Protein AF-A0A1Y4G592-F1 (afdb_monomer_lite)

Sequence (73 aa):
MKMLTKQQAKDVLGVGTTVFSEYCNRHIDPIPFAYDPLHPKILRVSERDLWDWIKRNFCLVNPPTDGDGREGS

pLDDT: mean 81.45, std 16.14, range [41.62, 94.31]

Radius of gyration: 15.72 Å; chains: 1; bounding box: 58×22×27 Å

Structure (mmCIF, N/CA/C/O backbone):
data_AF-A0A1Y4G592-F1
#
_entry.id   AF-A0A1Y4G592-F1
#
loop_
_atom_site.group_PDB
_atom_site.id
_atom_site.type_symbol
_atom_site.label_atom_id
_atom_site.label_alt_id
_atom_site.label_comp_id
_atom_site.label_asym_id
_atom_site.label_entity_id
_atom_site.label_seq_id
_atom_site.pdbx_PDB_ins_code
_atom_site.Cartn_x
_atom_site.Cartn_y
_atom_site.Cartn_z
_atom_site.occupancy
_atom_site.B_iso_or_equiv
_atom_site.auth_seq_id
_atom_site.auth_comp_id
_atom_site.auth_asym_id
_atom_site.auth_atom_id
_atom_site.pdbx_PDB_model_num
ATOM 1 N N . MET A 1 1 ? -6.089 5.912 -14.292 1.00 66.81 1 MET A N 1
ATOM 2 C CA . MET A 1 1 ? -5.985 5.134 -13.036 1.00 66.81 1 MET A CA 1
ATOM 3 C C . MET A 1 1 ? -5.108 5.910 -12.069 1.00 66.81 1 MET A C 1
ATOM 5 O O . MET A 1 1 ? -4.066 6.395 -12.493 1.00 66.81 1 MET A O 1
ATOM 9 N N . LYS A 1 2 ? -5.539 6.090 -10.818 1.00 85.81 2 LYS A N 1
ATOM 10 C CA . LYS A 1 2 ? -4.773 6.826 -9.804 1.00 85.81 2 LYS A CA 1
ATOM 11 C C . LYS A 1 2 ? -3.708 5.905 -9.202 1.00 85.81 2 LYS A C 1
ATOM 13 O O . LYS A 1 2 ? -4.034 4.812 -8.745 1.00 85.81 2 LYS A O 1
ATOM 18 N N . MET A 1 3 ? -2.450 6.341 -9.239 1.00 91.75 3 MET A N 1
ATOM 19 C CA . MET A 1 3 ? -1.315 5.624 -8.653 1.00 91.75 3 MET A CA 1
ATOM 20 C C . MET A 1 3 ? -0.986 6.233 -7.293 1.00 91.75 3 MET A C 1
ATOM 22 O O . MET A 1 3 ? -0.844 7.449 -7.177 1.00 91.75 3 MET A O 1
ATOM 26 N N . LEU A 1 4 ? -0.861 5.391 -6.276 1.00 92.81 4 LEU A N 1
ATOM 27 C CA . LEU A 1 4 ? -0.602 5.786 -4.899 1.00 92.81 4 LEU A CA 1
ATOM 28 C C . LEU A 1 4 ? 0.843 5.462 -4.528 1.00 92.81 4 LEU A C 1
ATOM 30 O O . LEU A 1 4 ? 1.357 4.386 -4.834 1.00 92.81 4 LEU A O 1
ATOM 34 N N . THR A 1 5 ? 1.496 6.393 -3.841 1.00 93.50 5 THR A N 1
ATOM 35 C CA . THR A 1 5 ? 2.771 6.141 -3.156 1.00 93.50 5 THR A CA 1
ATOM 36 C C . THR A 1 5 ? 2.562 5.246 -1.932 1.00 93.50 5 THR A C 1
ATOM 38 O O . THR A 1 5 ? 1.441 5.091 -1.448 1.00 93.50 5 THR A O 1
ATOM 41 N N . LYS A 1 6 ? 3.650 4.705 -1.369 1.00 92.12 6 LYS A N 1
ATOM 42 C CA . LYS A 1 6 ? 3.594 3.945 -0.106 1.00 92.12 6 LYS A CA 1
ATOM 43 C C . LYS A 1 6 ? 2.918 4.720 1.029 1.00 92.12 6 LYS A C 1
ATOM 45 O O . LYS A 1 6 ? 2.114 4.140 1.747 1.00 92.12 6 LYS A O 1
ATOM 50 N N . GLN A 1 7 ? 3.219 6.013 1.164 1.00 92.38 7 GLN A N 1
ATOM 51 C CA . GLN A 1 7 ? 2.617 6.849 2.204 1.00 92.38 7 GLN A CA 1
ATOM 52 C C . GLN A 1 7 ? 1.104 6.976 1.994 1.00 92.38 7 GLN A C 1
ATOM 54 O O . GLN A 1 7 ? 0.343 6.665 2.898 1.00 92.38 7 GLN A O 1
ATOM 59 N N . GLN A 1 8 ? 0.667 7.296 0.773 1.00 93.88 8 GLN A N 1
ATOM 60 C CA . GLN A 1 8 ? -0.762 7.401 0.459 1.00 93.88 8 GLN A CA 1
ATOM 61 C C . GLN A 1 8 ? -1.506 6.071 0.643 1.00 93.88 8 GLN A C 1
ATOM 63 O O . GLN A 1 8 ? -2.623 6.060 1.145 1.00 93.88 8 GLN A O 1
ATOM 68 N N . ALA A 1 9 ? -0.902 4.942 0.262 1.00 93.00 9 ALA A N 1
ATOM 69 C CA . ALA A 1 9 ? -1.498 3.623 0.473 1.00 93.00 9 ALA A CA 1
ATOM 70 C C . ALA A 1 9 ? -1.637 3.285 1.967 1.00 93.00 9 ALA A C 1
ATOM 72 O O . ALA A 1 9 ? -2.653 2.732 2.384 1.00 93.00 9 ALA A O 1
ATOM 73 N N . LYS A 1 10 ? -0.641 3.654 2.784 1.00 93.25 10 LYS A N 1
ATOM 74 C CA . LYS A 1 10 ? -0.716 3.540 4.244 1.00 93.25 10 LYS A CA 1
ATOM 75 C C . LYS A 1 10 ? -1.837 4.412 4.814 1.00 93.25 10 LYS A C 1
ATOM 77 O O . LYS A 1 10 ? -2.576 3.937 5.672 1.00 93.25 10 LYS A O 1
ATOM 82 N N . ASP A 1 11 ? -1.977 5.643 4.323 1.00 91.81 11 ASP A N 1
ATOM 83 C CA . ASP A 1 11 ? -3.031 6.566 4.756 1.00 91.81 11 ASP A CA 1
ATOM 84 C C . ASP A 1 11 ? -4.429 6.020 4.415 1.00 91.81 11 ASP A C 1
ATOM 86 O O . ASP A 1 11 ? -5.327 6.094 5.247 1.00 91.81 11 ASP A O 1
ATOM 90 N N . VAL A 1 12 ? -4.599 5.385 3.246 1.00 89.81 12 VAL A N 1
ATOM 91 C CA . VAL A 1 12 ? -5.847 4.690 2.859 1.00 89.81 12 VAL A CA 1
ATOM 92 C C . VAL A 1 12 ? -6.153 3.508 3.781 1.00 89.81 12 VAL A C 1
ATOM 94 O O . VAL A 1 12 ? -7.304 3.301 4.153 1.00 89.81 12 VAL A O 1
ATOM 97 N N . LEU A 1 13 ? -5.137 2.732 4.162 1.00 88.88 13 LEU A N 1
ATOM 98 C CA . LEU A 1 13 ? -5.304 1.602 5.080 1.00 88.88 13 LEU A CA 1
ATOM 99 C C . LEU A 1 13 ? -5.599 2.046 6.520 1.00 88.88 13 LEU A C 1
ATOM 101 O O . LEU A 1 13 ? -6.142 1.261 7.290 1.00 88.88 13 LEU A O 1
ATOM 105 N N . GLY A 1 14 ? -5.212 3.266 6.904 1.00 88.50 14 GLY A N 1
ATOM 106 C CA . GLY A 1 14 ? -5.414 3.786 8.258 1.00 88.50 14 GLY A CA 1
ATOM 107 C C . GLY A 1 14 ? -4.645 3.019 9.340 1.00 88.50 14 GLY A C 1
ATOM 108 O O . GLY A 1 14 ? -5.041 3.031 10.503 1.00 88.50 14 GLY A O 1
ATOM 109 N N . VAL A 1 15 ? -3.556 2.328 8.978 1.00 88.06 15 VAL A N 1
ATOM 110 C CA . VAL A 1 15 ? -2.783 1.476 9.899 1.00 88.06 15 VAL A CA 1
ATOM 111 C C . VAL A 1 15 ? -1.443 2.095 10.307 1.00 88.06 15 VAL A C 1
ATOM 113 O O . VAL A 1 15 ? -0.850 2.922 9.609 1.00 88.06 15 VAL A O 1
ATOM 116 N N . GLY A 1 16 ? -0.916 1.644 11.449 1.00 91.69 16 GLY A N 1
ATOM 117 C CA . GLY A 1 16 ? 0.417 2.021 11.921 1.00 91.69 16 GLY A CA 1
ATOM 118 C C . GLY A 1 16 ? 1.544 1.559 10.985 1.00 91.69 16 GLY A C 1
ATOM 119 O O . GLY A 1 16 ? 1.394 0.598 10.230 1.00 91.69 16 GLY A O 1
ATOM 120 N N . THR A 1 17 ? 2.705 2.223 11.055 1.00 92.75 17 THR A N 1
ATOM 121 C CA . THR A 1 17 ? 3.870 1.931 10.190 1.00 92.75 17 THR A CA 1
ATOM 122 C C . THR A 1 17 ? 4.311 0.472 10.268 1.00 92.75 17 THR A C 1
ATOM 124 O O . THR A 1 17 ? 4.578 -0.126 9.234 1.00 92.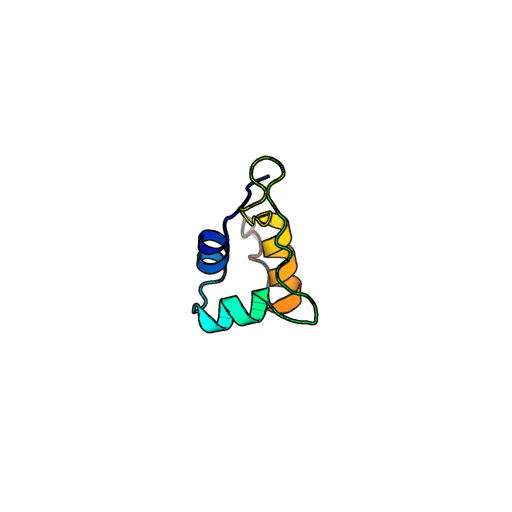75 17 THR A O 1
ATOM 127 N N . THR A 1 18 ? 4.363 -0.111 11.469 1.00 93.06 18 THR A N 1
ATOM 128 C CA . THR A 1 18 ? 4.786 -1.506 11.660 1.00 93.06 18 THR A CA 1
ATOM 129 C C . THR A 1 18 ? 3.857 -2.471 10.936 1.00 93.06 18 THR A C 1
ATOM 131 O O . THR A 1 18 ? 4.308 -3.279 10.137 1.00 93.06 18 THR A O 1
ATOM 134 N N . VAL A 1 19 ? 2.548 -2.319 11.139 1.00 89.69 19 VAL A N 1
ATOM 135 C CA . VAL A 1 19 ? 1.520 -3.153 10.503 1.00 89.69 19 VAL A CA 1
ATOM 136 C C . VAL A 1 19 ? 1.548 -2.995 8.978 1.00 89.69 19 VAL A C 1
ATOM 138 O O . VAL A 1 19 ? 1.484 -3.979 8.248 1.00 89.69 19 VAL A O 1
ATOM 141 N N . PHE A 1 20 ? 1.719 -1.766 8.484 1.00 92.75 20 PHE A N 1
ATOM 142 C CA . PHE A 1 20 ? 1.876 -1.509 7.053 1.00 92.75 20 PHE A CA 1
ATOM 143 C C . PHE A 1 20 ? 3.119 -2.191 6.463 1.00 92.75 20 PHE A C 1
ATOM 145 O O . PHE A 1 20 ? 3.045 -2.784 5.386 1.00 92.75 20 PHE A O 1
ATOM 152 N N . SER A 1 21 ? 4.255 -2.126 7.163 1.00 92.38 21 SER A N 1
ATOM 153 C CA . SER A 1 21 ? 5.488 -2.799 6.750 1.00 92.38 21 SER A CA 1
ATOM 154 C C . SER A 1 21 ? 5.311 -4.312 6.690 1.00 92.38 21 SER A C 1
ATOM 156 O O . SER A 1 21 ? 5.767 -4.921 5.725 1.00 92.38 21 SER A O 1
ATOM 158 N N . GLU A 1 22 ? 4.603 -4.909 7.649 1.00 91.56 22 GLU A N 1
ATOM 159 C CA . GLU A 1 22 ? 4.270 -6.335 7.603 1.00 91.56 22 GLU A CA 1
ATOM 160 C C . GLU A 1 22 ? 3.461 -6.661 6.343 1.00 91.56 22 GLU A C 1
ATOM 162 O O . GLU A 1 22 ? 3.845 -7.543 5.583 1.00 91.56 22 GLU A O 1
ATOM 167 N N . TYR A 1 23 ? 2.407 -5.898 6.036 1.00 91.56 23 TYR A N 1
ATOM 168 C CA . TYR A 1 23 ? 1.596 -6.109 4.826 1.00 91.56 23 TYR A CA 1
ATOM 169 C C . TYR A 1 23 ? 2.378 -5.966 3.519 1.00 91.56 23 TYR A C 1
ATOM 171 O O . TYR A 1 23 ? 2.098 -6.672 2.551 1.00 91.56 23 TYR A O 1
ATOM 179 N N . CYS A 1 24 ? 3.371 -5.078 3.483 1.00 91.50 24 CYS A N 1
ATOM 180 C CA . CYS A 1 24 ? 4.245 -4.924 2.324 1.00 91.50 24 CYS A CA 1
ATOM 181 C C . CYS A 1 24 ? 5.222 -6.096 2.149 1.00 91.50 24 CYS A C 1
ATOM 183 O O . CYS A 1 24 ? 5.588 -6.398 1.018 1.00 91.50 24 CYS A O 1
ATOM 185 N N . ASN A 1 25 ? 5.669 -6.721 3.244 1.00 90.50 25 ASN A N 1
ATOM 186 C CA . ASN A 1 25 ? 6.702 -7.767 3.238 1.00 90.50 25 ASN A CA 1
ATOM 187 C C . ASN A 1 25 ? 6.141 -9.180 3.461 1.00 90.50 25 ASN A C 1
ATOM 189 O O . ASN A 1 25 ? 6.903 -10.131 3.640 1.00 90.50 25 ASN A O 1
ATOM 193 N N . ARG A 1 26 ? 4.813 -9.336 3.459 1.00 86.38 26 ARG A N 1
ATOM 194 C CA . ARG A 1 26 ? 4.154 -10.636 3.589 1.00 86.38 26 ARG A CA 1
ATOM 195 C C . ARG A 1 26 ? 4.652 -11.603 2.520 1.00 86.38 26 ARG A C 1
ATOM 197 O O . ARG A 1 26 ? 4.649 -11.298 1.332 1.00 86.38 26 ARG A O 1
ATOM 204 N N . HIS A 1 27 ? 4.994 -12.813 2.954 1.00 79.25 27 HIS A N 1
ATOM 205 C CA . HIS A 1 27 ? 5.376 -13.895 2.047 1.00 79.25 27 HIS A CA 1
ATOM 206 C C . HIS A 1 27 ? 4.186 -14.407 1.215 1.00 79.25 27 HIS A C 1
ATOM 208 O O . HIS A 1 27 ? 4.363 -14.940 0.123 1.00 79.25 27 HIS A O 1
ATOM 214 N N . ILE A 1 28 ? 2.964 -14.258 1.731 1.00 79.19 28 ILE A N 1
ATOM 215 C CA . ILE A 1 28 ? 1.727 -14.671 1.068 1.00 79.19 28 ILE A CA 1
ATOM 216 C C . ILE A 1 28 ? 0.858 -13.427 0.885 1.00 79.19 28 ILE A C 1
ATOM 218 O O . ILE A 1 28 ? 0.501 -12.781 1.867 1.00 79.19 28 ILE A O 1
ATOM 222 N N . ASP A 1 29 ? 0.547 -13.114 -0.374 1.00 84.94 29 ASP A N 1
ATOM 223 C CA . ASP A 1 29 ? -0.296 -11.988 -0.804 1.00 84.94 29 ASP A CA 1
ATOM 224 C C . ASP A 1 29 ? 0.132 -10.618 -0.221 1.00 84.94 29 ASP A C 1
ATOM 226 O O . ASP A 1 29 ? -0.621 -10.000 0.536 1.00 84.94 29 ASP A O 1
ATOM 230 N N . PRO A 1 30 ? 1.344 -10.116 -0.535 1.00 91.44 30 PRO A N 1
ATOM 231 C CA . PRO A 1 30 ? 1.747 -8.758 -0.171 1.00 91.44 30 PRO A CA 1
ATOM 232 C C . PRO A 1 30 ? 0.950 -7.700 -0.948 1.00 91.44 30 PRO A C 1
ATOM 234 O O . PRO A 1 30 ? 0.376 -7.980 -2.004 1.00 91.44 30 PRO A O 1
ATOM 237 N N . ILE A 1 31 ? 0.959 -6.454 -0.460 1.00 92.62 31 ILE A N 1
ATOM 238 C CA . ILE A 1 31 ? 0.396 -5.319 -1.212 1.00 92.62 31 ILE A CA 1
ATOM 239 C C . ILE A 1 31 ? 1.112 -5.226 -2.577 1.00 92.62 31 ILE A C 1
ATOM 241 O O . ILE A 1 31 ? 2.346 -5.167 -2.595 1.00 92.62 31 ILE A O 1
ATOM 245 N N . PRO A 1 32 ? 0.382 -5.172 -3.710 1.00 93.12 32 PRO A N 1
ATOM 246 C CA . PRO A 1 32 ? 0.949 -5.298 -5.055 1.00 93.12 32 PRO A CA 1
ATOM 247 C C . PRO A 1 32 ? 1.634 -4.006 -5.536 1.00 93.12 32 PRO A C 1
ATOM 249 O O . PRO A 1 32 ? 1.217 -3.368 -6.501 1.00 93.12 32 PRO A O 1
ATOM 252 N N . PHE A 1 33 ? 2.696 -3.587 -4.848 1.00 93.44 33 PHE A N 1
ATOM 253 C CA . PHE A 1 33 ? 3.527 -2.470 -5.285 1.00 93.44 33 PHE A CA 1
ATOM 254 C C . PHE A 1 33 ? 4.360 -2.854 -6.510 1.00 93.44 33 PHE A C 1
ATOM 256 O O . PHE A 1 33 ? 5.039 -3.879 -6.522 1.00 93.44 33 PHE A O 1
ATOM 263 N N . ALA A 1 34 ? 4.378 -1.969 -7.501 1.00 91.62 34 ALA A N 1
ATOM 264 C CA . ALA A 1 34 ? 5.224 -2.057 -8.680 1.00 91.62 34 ALA A CA 1
ATOM 265 C C . ALA A 1 34 ? 6.146 -0.837 -8.767 1.00 91.62 34 ALA A C 1
ATOM 267 O O . ALA A 1 34 ? 5.828 0.247 -8.265 1.00 91.62 34 ALA A O 1
ATOM 268 N N . TYR A 1 35 ? 7.300 -1.008 -9.408 1.00 90.12 35 TYR A N 1
ATOM 269 C CA . TYR A 1 35 ? 8.172 0.117 -9.721 1.00 90.12 35 TYR A CA 1
ATOM 270 C C . TYR A 1 35 ? 7.523 1.004 -10.777 1.00 90.12 35 TYR A C 1
ATOM 272 O O . TYR A 1 35 ? 6.967 0.517 -11.762 1.00 90.12 35 TYR A O 1
ATOM 280 N N . ASP A 1 36 ? 7.601 2.313 -10.567 1.00 85.69 36 ASP A N 1
ATOM 281 C CA . ASP A 1 36 ? 7.163 3.271 -11.565 1.00 85.69 36 ASP A CA 1
ATOM 282 C C . ASP A 1 36 ? 8.075 3.164 -12.805 1.00 85.69 36 ASP A C 1
ATOM 284 O O . ASP A 1 36 ? 9.299 3.255 -12.667 1.00 85.69 36 ASP A O 1
ATOM 288 N N . PRO A 1 37 ? 7.515 2.966 -14.012 1.00 83.38 37 PRO A N 1
ATOM 289 C CA . PRO A 1 37 ? 8.311 2.745 -15.218 1.00 83.38 37 PRO A CA 1
ATOM 290 C C . PRO A 1 37 ? 9.149 3.968 -15.618 1.00 83.38 37 PRO A C 1
ATOM 292 O O . PRO A 1 37 ? 10.156 3.814 -16.303 1.00 83.38 37 PRO A O 1
ATOM 295 N N . LEU A 1 38 ? 8.764 5.174 -15.186 1.00 86.94 38 LEU A N 1
ATOM 296 C CA . LEU A 1 38 ? 9.514 6.410 -15.425 1.00 86.94 38 LEU A CA 1
ATOM 297 C C . LEU A 1 38 ? 10.516 6.694 -14.298 1.00 86.94 38 LEU A C 1
ATOM 299 O O . LEU A 1 38 ? 11.525 7.367 -14.509 1.00 86.94 38 LEU A O 1
ATOM 303 N N . HIS A 1 39 ? 10.260 6.169 -13.099 1.00 85.25 39 HIS A N 1
ATOM 304 C CA . HIS A 1 39 ? 11.093 6.366 -11.919 1.00 85.25 39 HIS A CA 1
ATOM 305 C C . HIS A 1 39 ? 11.350 5.035 -11.193 1.00 85.25 39 HIS A C 1
ATOM 307 O O . HIS A 1 39 ? 10.691 4.744 -10.192 1.00 85.25 39 HIS A O 1
ATOM 313 N N . PRO A 1 40 ? 12.378 4.259 -11.590 1.00 83.25 40 PRO A N 1
ATOM 314 C CA . PRO A 1 40 ? 12.614 2.894 -11.096 1.00 83.25 40 PRO A CA 1
ATOM 315 C C . PRO A 1 40 ? 12.962 2.796 -9.601 1.00 83.25 40 PRO A C 1
ATOM 317 O O . PRO A 1 40 ? 13.123 1.705 -9.069 1.00 83.25 40 PRO A O 1
ATOM 320 N N . LYS A 1 41 ? 13.090 3.925 -8.894 1.00 87.25 41 LYS A N 1
ATOM 321 C CA . LYS A 1 41 ? 13.283 3.977 -7.435 1.00 87.25 41 LYS A CA 1
ATOM 322 C C . LYS A 1 41 ? 11.980 4.181 -6.657 1.00 87.25 41 LYS A C 1
ATOM 324 O O . LYS A 1 41 ? 11.987 4.095 -5.432 1.00 87.25 41 LYS A O 1
ATOM 329 N N . ILE A 1 42 ? 10.877 4.486 -7.339 1.00 86.56 42 ILE A N 1
ATOM 330 C CA . ILE A 1 42 ? 9.594 4.806 -6.716 1.00 86.56 42 ILE A CA 1
ATOM 331 C C . ILE A 1 42 ? 8.679 3.595 -6.843 1.00 86.56 42 ILE A C 1
ATOM 333 O O . ILE A 1 42 ? 8.409 3.124 -7.942 1.00 86.56 42 ILE A O 1
ATOM 337 N N . LEU A 1 43 ? 8.179 3.114 -5.707 1.00 91.06 43 LEU A N 1
ATOM 338 C CA . LEU A 1 43 ? 7.148 2.083 -5.664 1.00 91.06 43 LEU A CA 1
ATOM 339 C C . LEU A 1 43 ? 5.769 2.736 -5.622 1.00 91.06 43 LEU A C 1
ATOM 341 O O . LEU A 1 43 ? 5.521 3.635 -4.809 1.00 91.06 43 LEU A O 1
ATOM 345 N N . ARG A 1 44 ? 4.875 2.264 -6.488 1.00 93.75 44 ARG A N 1
ATOM 346 C CA . ARG A 1 44 ? 3.488 2.710 -6.575 1.00 93.75 44 ARG A CA 1
ATOM 347 C C . ARG A 1 44 ? 2.547 1.517 -6.644 1.00 93.75 44 ARG A C 1
ATOM 349 O O . ARG A 1 44 ? 2.927 0.442 -7.089 1.00 93.75 44 ARG A O 1
ATOM 356 N N . VAL A 1 45 ? 1.318 1.718 -6.199 1.00 94.19 45 VAL A N 1
ATOM 357 C CA . VAL A 1 45 ? 0.224 0.752 -6.343 1.00 94.19 45 VAL A CA 1
ATOM 358 C C . VAL A 1 45 ? -0.954 1.469 -6.980 1.00 94.19 45 VAL A C 1
ATOM 360 O O . VAL A 1 45 ? -1.177 2.650 -6.700 1.00 94.19 45 VAL A O 1
ATOM 363 N N . SER A 1 46 ? -1.691 0.805 -7.868 1.00 94.31 46 SER A N 1
ATOM 364 C CA . SER A 1 46 ? -2.923 1.405 -8.367 1.00 94.31 46 SER A CA 1
ATOM 365 C C . SER A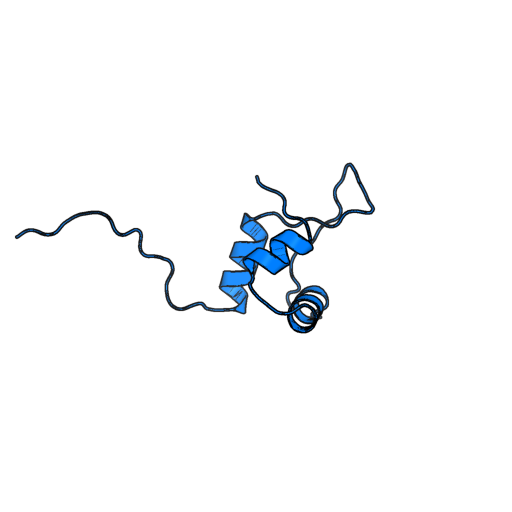 1 46 ? -3.963 1.411 -7.245 1.00 94.31 46 SER A C 1
ATOM 367 O O . SER A 1 46 ? -4.037 0.487 -6.436 1.00 94.31 46 SER A O 1
ATOM 369 N N . GLU A 1 47 ? -4.777 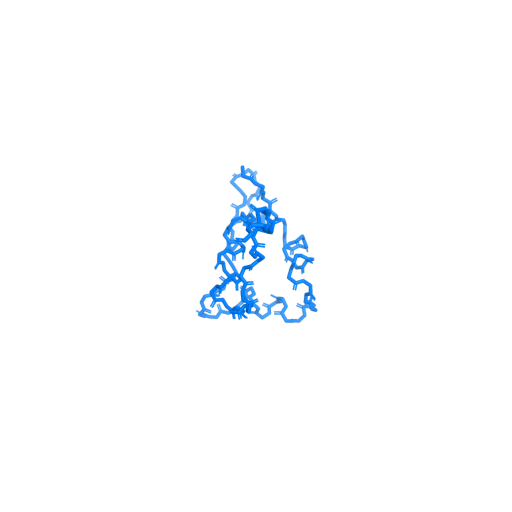2.461 -7.172 1.00 90.06 47 GLU A N 1
ATOM 370 C CA . GLU A 1 47 ? -5.842 2.542 -6.166 1.00 90.06 47 GLU A CA 1
ATOM 371 C C . GLU A 1 47 ? -6.791 1.334 -6.258 1.00 90.06 47 GLU A C 1
ATOM 373 O O . GLU A 1 47 ? -7.203 0.795 -5.236 1.00 90.06 47 GLU A O 1
ATOM 378 N N . ARG A 1 48 ? -7.055 0.842 -7.476 1.00 91.06 48 ARG A N 1
ATOM 379 C CA . ARG A 1 48 ? -7.852 -0.367 -7.716 1.00 91.06 48 ARG A CA 1
ATOM 380 C C . ARG A 1 48 ? -7.214 -1.610 -7.099 1.00 91.06 48 ARG A C 1
ATOM 382 O O . ARG A 1 48 ? -7.887 -2.310 -6.351 1.00 91.06 48 ARG A O 1
ATOM 389 N N . ASP A 1 49 ? -5.939 -1.866 -7.388 1.00 92.44 49 ASP A N 1
ATOM 390 C CA . ASP A 1 49 ? -5.247 -3.058 -6.885 1.00 92.44 49 ASP A CA 1
ATOM 391 C C . ASP A 1 49 ? -5.114 -3.017 -5.362 1.00 92.44 49 ASP A C 1
ATOM 393 O O . ASP A 1 49 ? -5.222 -4.050 -4.702 1.00 92.44 49 ASP A O 1
ATOM 397 N N . LEU A 1 50 ? -4.934 -1.820 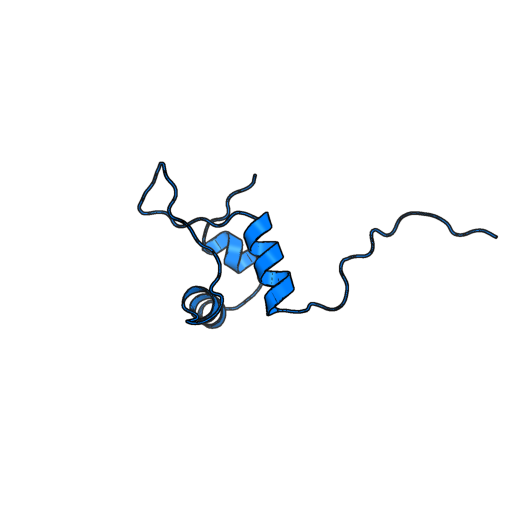-4.788 1.00 92.00 50 LEU A N 1
ATOM 398 C CA . LEU A 1 50 ? -4.948 -1.632 -3.341 1.00 92.00 50 LEU A CA 1
ATOM 399 C C . LEU A 1 50 ? -6.316 -2.005 -2.755 1.00 92.00 50 LEU A C 1
ATOM 401 O O . LEU A 1 50 ? -6.369 -2.764 -1.793 1.00 92.00 50 LEU A O 1
ATOM 405 N N . TRP A 1 51 ? -7.417 -1.530 -3.342 1.00 90.25 51 TRP A N 1
ATOM 406 C CA . TRP A 1 51 ? -8.766 -1.890 -2.896 1.00 90.25 51 TRP A CA 1
ATOM 407 C C . TRP A 1 51 ? -9.076 -3.376 -3.070 1.00 90.25 51 TRP A C 1
ATOM 409 O O . TRP A 1 51 ? -9.671 -3.980 -2.180 1.00 90.25 51 TRP A O 1
ATOM 419 N N . ASP A 1 52 ? -8.666 -3.989 -4.177 1.00 90.38 52 ASP A N 1
ATOM 420 C CA . ASP A 1 52 ? -8.869 -5.421 -4.404 1.00 90.38 52 ASP A CA 1
ATOM 421 C C . ASP A 1 52 ? -8.010 -6.268 -3.450 1.00 90.38 52 ASP A C 1
ATOM 423 O O . ASP A 1 52 ? -8.464 -7.300 -2.955 1.00 90.38 52 ASP A O 1
ATOM 427 N N . TRP A 1 53 ? -6.807 -5.809 -3.095 1.00 91.50 53 TRP A N 1
ATOM 428 C CA . TRP A 1 53 ? -6.019 -6.407 -2.017 1.00 91.50 53 TRP A CA 1
ATOM 429 C C . TRP A 1 53 ? -6.699 -6.246 -0.647 1.00 91.50 53 TRP A C 1
ATOM 431 O O . TRP A 1 53 ? -6.810 -7.230 0.087 1.00 91.50 53 TRP A O 1
ATOM 441 N N . ILE A 1 54 ? -7.232 -5.057 -0.330 1.00 88.75 54 ILE A N 1
ATOM 442 C CA . ILE A 1 54 ? -7.968 -4.792 0.920 1.00 88.75 54 ILE A CA 1
ATOM 443 C C . ILE A 1 54 ? -9.177 -5.724 1.049 1.00 88.75 54 ILE A C 1
ATOM 445 O O . ILE A 1 54 ? -9.333 -6.375 2.081 1.00 88.75 54 ILE A O 1
ATOM 449 N N . LYS A 1 55 ? -10.004 -5.846 0.003 1.00 86.25 55 LYS A N 1
ATOM 450 C CA . LYS A 1 55 ? -11.184 -6.730 -0.001 1.00 86.25 55 LYS A CA 1
ATOM 451 C C . LYS A 1 55 ? -10.817 -8.181 0.308 1.00 86.25 55 LYS A C 1
ATOM 453 O O . LYS A 1 55 ? -11.520 -8.827 1.077 1.00 86.25 55 LYS A O 1
ATOM 458 N N . ARG A 1 56 ? -9.714 -8.678 -0.266 1.00 86.81 56 ARG A N 1
ATOM 459 C CA . ARG A 1 56 ? -9.232 -10.055 -0.060 1.00 86.81 56 ARG A CA 1
ATOM 460 C C . ARG A 1 56 ? -8.660 -10.291 1.340 1.00 86.81 56 ARG A C 1
ATOM 462 O O . ARG A 1 56 ? -8.804 -11.389 1.862 1.00 86.81 56 ARG A O 1
ATOM 469 N N . ASN A 1 57 ? -8.012 -9.284 1.932 1.00 84.88 57 ASN A N 1
ATOM 470 C CA . ASN A 1 57 ? -7.244 -9.446 3.173 1.00 84.88 57 ASN A CA 1
ATOM 471 C C . ASN A 1 57 ? -7.985 -9.016 4.441 1.00 84.88 57 ASN A C 1
ATOM 473 O O . ASN A 1 57 ? -7.675 -9.527 5.514 1.00 84.88 57 ASN A O 1
ATOM 477 N N . PHE A 1 58 ? -8.920 -8.071 4.341 1.00 78.69 58 PHE A N 1
ATOM 478 C CA . PHE A 1 58 ? -9.579 -7.490 5.514 1.00 78.69 58 PHE A CA 1
ATOM 479 C C . PHE A 1 58 ? -11.024 -7.905 5.680 1.00 78.69 58 PHE A C 1
ATOM 481 O O . PHE A 1 58 ? -11.557 -7.618 6.746 1.00 78.69 58 PHE A O 1
ATOM 488 N N . CYS A 1 59 ? -11.644 -8.540 4.672 1.00 60.31 59 CYS A N 1
ATOM 489 C CA . CYS A 1 59 ? -13.060 -8.919 4.680 1.00 60.31 59 CYS A CA 1
ATOM 490 C C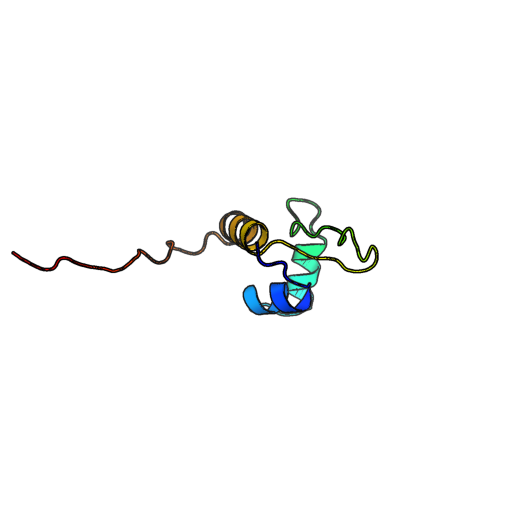 . CYS A 1 59 ? -13.897 -7.911 5.485 1.00 60.31 59 CYS A C 1
ATOM 492 O O . CYS A 1 59 ? -14.554 -8.278 6.460 1.00 60.31 59 CYS A O 1
ATOM 494 N N . LEU A 1 60 ? -13.786 -6.617 5.152 1.00 51.94 60 LEU A N 1
ATOM 495 C CA . LEU A 1 60 ? -14.597 -5.601 5.807 1.00 51.94 60 LEU A CA 1
ATOM 496 C C . LEU A 1 60 ? -16.036 -5.843 5.359 1.00 51.94 60 LEU A C 1
ATOM 498 O O . LEU A 1 60 ? -16.404 -5.579 4.218 1.00 51.94 60 LEU A O 1
ATOM 502 N N . VAL A 1 61 ? -16.779 -6.477 6.263 1.00 49.62 61 VAL A N 1
ATOM 503 C CA . VAL A 1 61 ? -18.201 -6.314 6.557 1.00 49.62 61 VAL A CA 1
ATOM 504 C C . VAL A 1 61 ? -18.878 -5.317 5.609 1.00 49.62 61 VAL A C 1
ATOM 506 O O . VAL A 1 61 ? -18.843 -4.119 5.844 1.00 49.62 61 VAL A O 1
ATOM 509 N N . ASN A 1 62 ? -19.486 -5.861 4.555 1.00 41.62 62 ASN A N 1
ATOM 510 C CA . ASN A 1 62 ? -20.241 -5.197 3.494 1.00 41.62 62 ASN A CA 1
ATOM 511 C C . ASN A 1 62 ? -19.513 -4.083 2.700 1.00 41.62 62 ASN A C 1
ATOM 513 O O . ASN A 1 62 ? -18.970 -3.136 3.267 1.00 41.62 62 ASN A O 1
ATOM 517 N N . PRO A 1 63 ? -19.577 -4.116 1.352 1.00 46.66 63 PRO A N 1
ATOM 518 C CA . PRO A 1 63 ? -19.333 -2.901 0.579 1.00 46.66 63 PRO A CA 1
ATOM 519 C C . PRO A 1 63 ? -20.306 -1.811 1.068 1.00 46.66 63 PRO A C 1
ATOM 521 O O . PRO A 1 63 ? -21.391 -2.163 1.538 1.00 46.66 63 PRO A O 1
ATOM 524 N N . PRO A 1 64 ? -19.976 -0.510 0.966 1.00 45.41 64 PRO A N 1
ATOM 525 C CA . PRO A 1 64 ? -21.005 0.512 1.063 1.00 45.41 64 PRO A CA 1
ATOM 526 C C . PRO A 1 64 ? -22.051 0.153 0.010 1.00 45.41 64 PRO A C 1
ATOM 528 O O . PRO A 1 64 ? -21.788 0.231 -1.191 1.00 45.41 64 PRO A O 1
ATOM 531 N N . THR A 1 65 ? -23.192 -0.365 0.462 1.00 50.38 65 THR A N 1
ATOM 532 C CA . THR A 1 65 ? -24.373 -0.475 -0.373 1.00 50.38 65 THR A CA 1
ATOM 533 C C . THR A 1 65 ? -24.604 0.944 -0.842 1.00 50.38 65 THR A C 1
ATOM 535 O O . THR A 1 65 ? -24.755 1.838 -0.009 1.00 50.38 65 THR A O 1
ATOM 538 N N . ASP A 1 66 ? -24.505 1.150 -2.150 1.00 53.03 66 ASP A N 1
ATOM 539 C CA . ASP A 1 66 ? -24.874 2.397 -2.793 1.00 53.03 66 ASP A CA 1
ATOM 540 C C . ASP A 1 66 ? -26.323 2.662 -2.374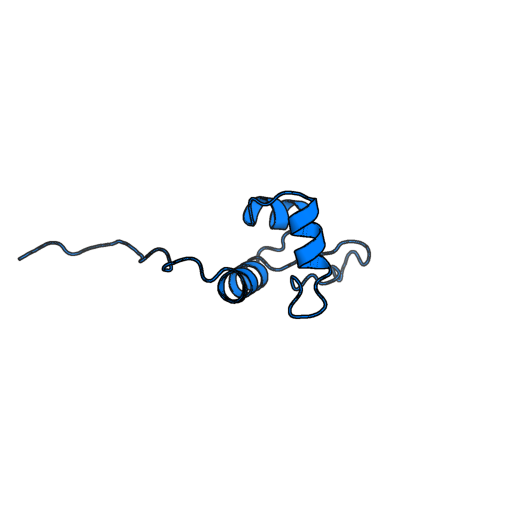 1.00 53.03 66 ASP A C 1
ATOM 542 O O . ASP A 1 66 ? -27.263 1.990 -2.803 1.00 53.03 66 ASP A O 1
ATOM 546 N N . GLY A 1 67 ? -26.471 3.495 -1.350 1.00 58.59 67 GLY A N 1
ATOM 547 C CA . GLY A 1 67 ? -27.755 3.886 -0.828 1.00 58.59 67 GLY A CA 1
ATOM 548 C C . GLY A 1 67 ? -28.272 4.967 -1.743 1.00 58.59 67 GLY A C 1
ATOM 549 O O . GLY A 1 67 ? -27.953 6.127 -1.518 1.00 58.59 67 GLY A O 1
ATOM 550 N N . ASP A 1 68 ? -29.075 4.587 -2.733 1.00 50.94 68 ASP A N 1
ATOM 551 C CA . ASP A 1 68 ? -30.050 5.504 -3.307 1.00 50.94 68 ASP A CA 1
ATOM 552 C C . ASP A 1 68 ? -31.315 4.771 -3.782 1.00 50.94 68 ASP A C 1
ATOM 554 O O . ASP A 1 68 ? -31.325 4.027 -4.761 1.00 50.94 68 ASP A O 1
ATOM 558 N N . GLY A 1 69 ? -32.405 5.015 -3.049 1.00 52.94 69 GLY A N 1
ATOM 559 C CA . GLY A 1 69 ? -33.683 5.328 -3.681 1.00 52.94 69 GLY A CA 1
ATOM 560 C C . GLY A 1 69 ? -34.648 4.183 -3.997 1.00 52.94 69 GLY A C 1
ATOM 561 O O . GLY A 1 69 ? -34.849 3.851 -5.163 1.00 52.94 69 GLY A O 1
ATOM 562 N N . ARG A 1 70 ? -35.399 3.719 -2.987 1.00 48.12 70 ARG A N 1
ATOM 563 C CA . ARG A 1 70 ? -36.877 3.838 -2.988 1.00 48.12 70 ARG A CA 1
ATOM 564 C C . ARG A 1 70 ? -37.493 3.335 -1.682 1.00 48.12 70 ARG A C 1
ATOM 566 O O . ARG A 1 70 ? -37.718 2.145 -1.490 1.00 48.12 70 ARG A O 1
ATOM 573 N N . GLU A 1 71 ? -37.810 4.289 -0.814 1.00 62.34 71 GLU A N 1
ATOM 574 C CA . GLU A 1 71 ? -38.997 4.197 0.032 1.00 62.34 71 GLU A CA 1
ATOM 575 C C . GLU A 1 71 ? -40.261 4.316 -0.843 1.00 62.34 71 GLU A C 1
ATOM 577 O O . GLU A 1 71 ? -40.274 5.068 -1.822 1.00 62.34 71 GLU A O 1
ATOM 582 N N . GLY A 1 72 ? -41.323 3.603 -0.460 1.00 52.28 72 GLY A N 1
ATOM 583 C CA . GLY A 1 72 ? -42.672 3.696 -1.034 1.00 52.28 72 GLY A CA 1
ATOM 584 C C . GLY A 1 72 ? -43.033 2.480 -1.892 1.00 52.28 72 GLY A C 1
ATOM 585 O O . GLY A 1 72 ? -42.327 2.169 -2.846 1.00 52.28 72 GLY A O 1
ATOM 586 N N . SER A 1 73 ? -44.103 1.732 -1.630 1.00 44.84 73 SER A N 1
ATOM 587 C CA . SER A 1 73 ? -45.254 1.885 -0.729 1.00 44.84 73 SER A CA 1
ATOM 588 C C . SER A 1 73 ? -45.869 0.509 -0.483 1.00 44.84 73 SER A C 1
ATOM 590 O O . SER A 1 73 ? -45.622 -0.392 -1.317 1.00 44.84 73 SER A O 1
#

Foldseek 3Di:
DDKDFLVRLCVVVVDDPVVSVCLQPPPPLHQPWDADPVHNVTTIHPPVSSVVSCCVPVVPDDDPPPDDDDDDD

Secondary structure (DSSP, 8-state):
--EEEHHHHHHHHT--HHHHHHHHH-SSS----EE-SS-TT-EEEEHHHHHHHHHHHH--SS-----------